Protein AF-A0A922ABL1-F1 (afdb_monomer)

Secondary structure (DSSP, 8-state):
------TTTHHHHHHHHHHHHHHHHHHHHHHHHH-----SSHHHHHHHHHHHHHHHHHHHHHTS-GGGHHHHHHHHH-SSPPPHHHHHHHHHHHHHHHHHHH---------------------------------B-TTT--BS--GGG-

Radius of gyration: 31.76 Å; Cα contacts (8 Å, |Δi|>4): 55; chains: 1; bounding box: 64×38×90 Å

Foldseek 3Di:
DDDDDDCPVVCPVVVVLVVLLVVLVVVVVVVVVVDDDPDPDPVVVVVVVVVVQVVSLVVSLVPDDPVCVVLSVVQVPDPPHDGNVRSSVSSVVVVVVCCVVVPPPDDPDDDDDPDPDDDDDDDDDDDDDDDPDFDAEPVVRDTDDYPVVD

Sequence (150 aa):
MVPFRNDVHMRKGQRRLSQNFNTLNRYWQQLDLFKEHNWSCPDDGIRYRQIIERKRIYKFLIGLNKNLDEVRERILGSKPLLNIWEAFSEVRREESRKKIMMGSQDSVTNPKSSALAVRGNPSNNNDHKPKKGRLWCDHCRHPGHTKDTC

Structure (mmCIF, N/CA/C/O backbone):
data_AF-A0A922ABL1-F1
#
_entry.id   AF-A0A922ABL1-F1
#
loop_
_atom_site.group_PDB
_atom_site.id
_atom_site.type_symbol
_atom_site.label_atom_id
_atom_site.label_alt_id
_atom_site.label_comp_id
_atom_site.label_asym_id
_atom_site.label_entity_id
_atom_site.label_seq_id
_atom_site.pdbx_PDB_ins_code
_atom_site.Cartn_x
_atom_site.Cartn_y
_atom_site.Cartn_z
_atom_site.occupancy
_atom_site.B_iso_or_equiv
_atom_site.auth_seq_id
_atom_site.auth_comp_id
_atom_site.auth_asym_id
_atom_site.auth_atom_id
_atom_site.pdbx_PDB_model_num
ATOM 1 N N . MET A 1 1 ? 2.217 -9.077 45.028 1.00 36.38 1 MET A N 1
ATOM 2 C CA . MET A 1 1 ? 1.987 -9.916 43.831 1.00 36.38 1 MET A CA 1
ATOM 3 C C . MET A 1 1 ? 0.795 -9.319 43.089 1.00 36.38 1 MET A C 1
ATOM 5 O O . MET A 1 1 ? -0.327 -9.473 43.543 1.00 36.38 1 MET A O 1
ATOM 9 N N . VAL A 1 2 ? 1.038 -8.499 42.061 1.00 35.78 2 VAL A N 1
ATOM 10 C CA . VAL A 1 2 ? -0.015 -7.763 41.329 1.00 35.78 2 VAL A CA 1
ATOM 11 C C . VAL A 1 2 ? -0.306 -8.522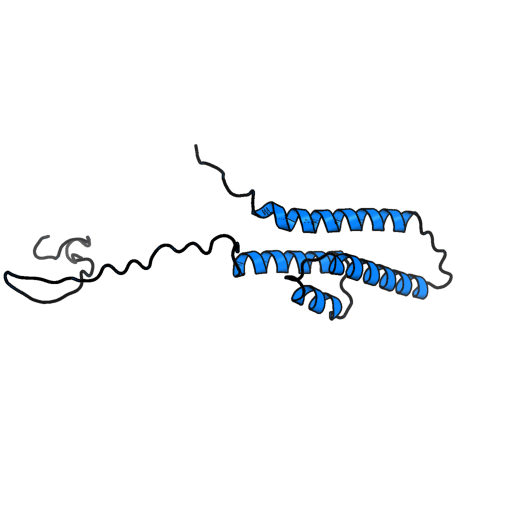 40.029 1.00 35.78 2 VAL A C 1
ATOM 13 O O . VAL A 1 2 ? 0.652 -8.859 39.329 1.00 35.78 2 VAL A O 1
ATOM 16 N N . PRO A 1 3 ? -1.566 -8.845 39.684 1.00 43.34 3 PRO A N 1
ATOM 17 C CA . PRO A 1 3 ? -1.843 -9.645 38.503 1.00 43.34 3 PRO A CA 1
ATOM 18 C C . PRO A 1 3 ? -1.792 -8.778 37.239 1.00 43.34 3 PRO A C 1
ATOM 20 O O . PRO A 1 3 ? -2.676 -7.968 36.975 1.00 43.34 3 PRO A O 1
ATOM 23 N N . PHE A 1 4 ? -0.767 -9.005 36.418 1.00 39.69 4 PHE A N 1
ATOM 24 C CA . PHE A 1 4 ? -0.746 -8.631 35.004 1.00 39.69 4 PHE A CA 1
ATOM 25 C C . PHE A 1 4 ? -1.779 -9.471 34.243 1.00 39.69 4 PHE A C 1
ATOM 27 O O . PHE A 1 4 ? -1.497 -10.608 33.863 1.00 39.69 4 PHE A O 1
ATOM 34 N N . ARG A 1 5 ? -2.973 -8.934 33.984 1.00 48.94 5 ARG A N 1
ATOM 35 C CA . ARG A 1 5 ? -3.877 -9.470 32.954 1.00 48.94 5 ARG A CA 1
ATOM 36 C C . ARG A 1 5 ? -4.687 -8.346 32.316 1.00 48.94 5 ARG A C 1
ATOM 38 O O . ARG A 1 5 ? -5.582 -7.813 32.957 1.00 48.94 5 ARG A O 1
ATOM 45 N N . ASN A 1 6 ? -4.371 -8.026 31.052 1.00 37.41 6 ASN A N 1
ATOM 46 C CA . ASN A 1 6 ? -5.329 -8.025 29.924 1.00 37.41 6 ASN A CA 1
ATOM 47 C C . ASN A 1 6 ? -4.755 -7.552 28.558 1.00 37.41 6 ASN A C 1
ATOM 49 O O . ASN A 1 6 ? -5.499 -7.097 27.693 1.00 37.41 6 ASN A O 1
ATOM 53 N N . ASP A 1 7 ? -3.469 -7.779 28.257 1.00 39.62 7 ASP A N 1
ATOM 54 C CA . ASP A 1 7 ? -2.874 -7.434 26.942 1.00 39.62 7 ASP A CA 1
ATOM 55 C C . ASP A 1 7 ? -3.171 -8.421 25.792 1.00 39.62 7 ASP A C 1
ATOM 57 O O . ASP A 1 7 ? -2.601 -8.340 24.699 1.00 39.62 7 ASP A O 1
ATOM 61 N N . VAL A 1 8 ? -4.039 -9.415 25.995 1.00 43.91 8 VAL A N 1
ATOM 62 C CA . VAL A 1 8 ? -4.239 -10.484 24.997 1.00 43.91 8 VAL A CA 1
ATOM 63 C C . VAL A 1 8 ? -5.188 -10.059 23.867 1.00 43.91 8 VAL A C 1
ATOM 65 O O . VAL A 1 8 ? -4.999 -10.476 22.723 1.00 43.91 8 VAL A O 1
ATOM 68 N N . HIS A 1 9 ? -6.130 -9.149 24.129 1.00 37.66 9 HIS A N 1
ATOM 69 C CA . HIS A 1 9 ? -7.080 -8.660 23.118 1.00 37.66 9 HIS A CA 1
ATOM 70 C C . HIS A 1 9 ? -6.525 -7.502 22.279 1.00 37.66 9 HIS A C 1
ATOM 72 O O . HIS A 1 9 ? -6.964 -7.291 21.148 1.00 37.66 9 HIS A O 1
ATOM 78 N N . MET A 1 10 ? -5.499 -6.791 22.770 1.00 36.62 10 MET A N 1
ATOM 79 C CA . MET A 1 10 ? -4.803 -5.767 21.982 1.00 36.62 10 MET A CA 1
ATOM 80 C C . MET A 1 10 ? -4.110 -6.322 20.745 1.00 36.62 10 MET A C 1
ATOM 82 O O . MET A 1 10 ? -4.032 -5.648 19.721 1.00 36.62 10 MET A O 1
ATOM 86 N N . ARG A 1 11 ? -3.697 -7.586 20.817 1.00 49.97 11 ARG A N 1
ATOM 87 C CA . ARG A 1 11 ? -2.824 -8.191 19.826 1.00 49.97 11 ARG A CA 1
ATOM 88 C C . ARG A 1 11 ? -3.543 -8.798 18.627 1.00 49.97 11 ARG A C 1
ATOM 90 O O . ARG A 1 11 ? -2.923 -8.863 17.582 1.00 49.97 11 ARG A O 1
ATOM 97 N N . LYS A 1 12 ? -4.800 -9.247 18.704 1.00 46.31 12 LYS A N 1
ATOM 98 C CA . LYS A 1 12 ? -5.380 -10.064 17.611 1.00 46.31 12 LYS A CA 1
ATOM 99 C C . LYS A 1 12 ? -5.613 -9.292 16.300 1.00 46.31 12 LYS A C 1
ATOM 101 O O . LYS A 1 12 ? -5.204 -9.789 15.255 1.00 46.31 12 LYS A O 1
ATOM 106 N N . GLY A 1 13 ? -6.212 -8.097 16.344 1.00 54.03 13 GLY A N 1
ATOM 107 C CA . GLY A 1 13 ? -6.433 -7.256 15.150 1.00 54.03 13 GLY A CA 1
ATOM 108 C C . GLY A 1 13 ? -5.125 -6.695 14.577 1.00 54.03 13 GLY A C 1
ATOM 109 O O . GLY A 1 13 ? -4.776 -6.969 13.430 1.00 54.03 13 GLY A O 1
ATOM 110 N N . GLN A 1 14 ? -4.314 -6.077 15.445 1.00 55.56 14 GLN A N 1
ATOM 111 C CA . GLN A 1 14 ? -3.002 -5.521 15.091 1.00 55.56 14 GLN A CA 1
ATOM 112 C C . GLN A 1 14 ? -2.007 -6.573 14.585 1.00 55.56 14 GLN A C 1
ATOM 114 O O . GLN A 1 14 ? -1.224 -6.286 13.676 1.00 55.56 14 GLN A O 1
ATOM 119 N N . ARG A 1 15 ? -2.019 -7.797 15.143 1.00 59.06 15 ARG A N 1
ATOM 120 C CA . ARG A 1 15 ? -1.199 -8.904 14.627 1.00 59.06 15 ARG A CA 1
ATOM 121 C C . ARG A 1 15 ? -1.623 -9.275 13.220 1.00 59.06 15 ARG A C 1
ATOM 123 O O . ARG A 1 15 ? -0.735 -9.435 12.401 1.00 59.06 15 ARG A O 1
ATOM 130 N N . ARG A 1 16 ? -2.923 -9.342 12.911 1.00 74.12 16 ARG A N 1
ATOM 131 C CA . ARG A 1 16 ? -3.391 -9.688 11.558 1.00 74.12 16 ARG A CA 1
ATOM 132 C C . ARG A 1 16 ? -2.988 -8.639 10.526 1.00 74.12 16 ARG A C 1
ATOM 134 O O . ARG A 1 16 ? -2.470 -9.008 9.478 1.00 74.12 16 ARG A O 1
ATOM 141 N N . LEU A 1 17 ? -3.161 -7.352 10.833 1.00 80.94 17 LEU A N 1
ATOM 142 C CA . LEU A 1 17 ? -2.780 -6.270 9.922 1.00 80.94 17 LEU A CA 1
ATOM 143 C C . LEU A 1 17 ? -1.262 -6.205 9.711 1.00 80.94 17 LEU A C 1
ATOM 145 O O . LEU A 1 17 ? -0.794 -6.162 8.574 1.00 80.94 17 LEU A O 1
ATOM 149 N N . SER A 1 18 ? -0.494 -6.260 10.801 1.00 82.19 18 SER A N 1
ATOM 150 C CA . SER A 1 18 ? 0.970 -6.198 10.729 1.00 82.19 18 SER A CA 1
ATOM 151 C C . SER A 1 18 ? 1.558 -7.454 10.079 1.00 82.19 18 SER A C 1
ATOM 153 O O . SER A 1 18 ? 2.501 -7.350 9.304 1.00 82.19 18 SER A O 1
ATOM 155 N N . GLN A 1 19 ? 0.991 -8.640 10.337 1.00 82.69 19 GLN A N 1
ATOM 156 C CA . GLN A 1 19 ? 1.395 -9.882 9.668 1.00 82.69 19 GLN A CA 1
ATOM 157 C C . GLN A 1 19 ? 1.108 -9.824 8.170 1.00 82.69 19 GLN A C 1
ATOM 159 O O . GLN A 1 19 ? 2.013 -10.103 7.392 1.00 82.69 19 GLN A O 1
ATOM 164 N N . ASN A 1 20 ? -0.095 -9.407 7.759 1.00 82.94 20 ASN A N 1
ATOM 165 C CA . ASN A 1 20 ? -0.425 -9.273 6.339 1.00 82.94 20 ASN A CA 1
ATOM 166 C C . ASN A 1 20 ? 0.519 -8.306 5.623 1.00 82.94 20 ASN A C 1
ATOM 168 O O . ASN A 1 20 ? 1.044 -8.637 4.561 1.00 82.94 20 ASN A O 1
ATOM 172 N N . PHE A 1 21 ? 0.768 -7.137 6.216 1.00 88.69 21 PHE A N 1
ATOM 173 C CA . PHE A 1 21 ? 1.696 -6.169 5.647 1.00 88.69 21 PHE A CA 1
ATOM 174 C C . PHE A 1 21 ? 3.114 -6.736 5.528 1.00 88.69 21 PHE A C 1
ATOM 176 O O . PHE A 1 21 ? 3.702 -6.674 4.455 1.00 88.69 21 PHE A O 1
ATOM 183 N N . ASN A 1 22 ? 3.642 -7.350 6.590 1.00 88.00 22 ASN A N 1
ATOM 184 C CA . ASN A 1 22 ? 4.989 -7.922 6.581 1.00 88.00 22 ASN A CA 1
ATOM 185 C C . ASN A 1 22 ? 5.137 -9.037 5.538 1.00 88.00 22 ASN A C 1
ATOM 187 O O . ASN A 1 22 ? 6.151 -9.101 4.845 1.00 88.00 22 ASN A O 1
ATOM 191 N N . THR A 1 23 ? 4.124 -9.895 5.393 1.00 88.38 23 THR A N 1
ATOM 192 C CA . THR A 1 23 ? 4.104 -10.950 4.376 1.00 88.38 23 THR A CA 1
ATOM 193 C C . THR A 1 23 ? 4.105 -10.363 2.965 1.00 88.38 23 THR A C 1
ATOM 195 O O . THR A 1 23 ? 4.932 -10.760 2.146 1.00 88.38 23 THR A O 1
ATOM 198 N N . LEU A 1 24 ? 3.232 -9.390 2.680 1.00 88.44 24 LEU A N 1
ATOM 199 C CA . LEU A 1 24 ? 3.198 -8.702 1.385 1.00 88.44 24 LEU A CA 1
ATOM 200 C C . LEU A 1 24 ? 4.520 -7.985 1.089 1.00 88.44 24 LEU A C 1
ATOM 202 O O . LEU A 1 24 ? 5.064 -8.136 -0.002 1.00 88.44 24 LEU A O 1
ATOM 206 N N . ASN A 1 25 ? 5.067 -7.276 2.076 1.00 90.75 25 ASN A N 1
ATOM 207 C CA . ASN A 1 25 ? 6.330 -6.563 1.952 1.00 90.75 25 ASN A CA 1
ATOM 208 C C . ASN A 1 25 ? 7.488 -7.515 1.634 1.00 90.75 25 ASN A C 1
ATOM 210 O O . ASN A 1 25 ? 8.279 -7.233 0.740 1.00 90.75 25 ASN A O 1
ATOM 214 N N . ARG A 1 26 ? 7.546 -8.683 2.287 1.00 91.06 26 ARG A N 1
ATOM 215 C CA . ARG A 1 26 ? 8.552 -9.708 1.981 1.00 91.06 26 ARG A CA 1
ATOM 216 C C . ARG A 1 26 ? 8.441 -10.203 0.538 1.00 91.06 26 ARG A C 1
ATOM 218 O O . ARG A 1 26 ? 9.458 -10.318 -0.138 1.00 91.06 26 ARG A O 1
ATOM 225 N N . TYR A 1 27 ? 7.228 -10.472 0.050 1.00 89.88 27 TYR A N 1
ATOM 226 C CA . TYR A 1 27 ? 7.030 -10.882 -1.345 1.00 89.88 27 TYR A CA 1
ATOM 227 C C . TYR A 1 27 ? 7.444 -9.793 -2.334 1.00 89.88 27 TYR A C 1
ATOM 229 O O . TYR A 1 27 ? 8.074 -10.085 -3.345 1.00 89.88 27 TYR A O 1
ATOM 237 N N . TRP A 1 28 ? 7.120 -8.534 -2.049 1.00 91.56 28 TRP A N 1
ATOM 238 C CA . TRP A 1 28 ? 7.520 -7.411 -2.891 1.00 91.56 28 TRP A CA 1
ATOM 239 C C . TRP A 1 28 ? 9.031 -7.208 -2.923 1.00 91.56 28 TRP A C 1
ATOM 241 O O . TRP A 1 28 ? 9.572 -7.018 -4.005 1.00 91.56 28 TRP A O 1
ATOM 251 N N . GLN A 1 29 ? 9.712 -7.338 -1.783 1.00 89.75 29 GLN A N 1
ATOM 252 C CA . GLN A 1 29 ? 11.175 -7.313 -1.727 1.00 89.75 29 GLN A CA 1
ATOM 253 C C . GLN A 1 29 ? 1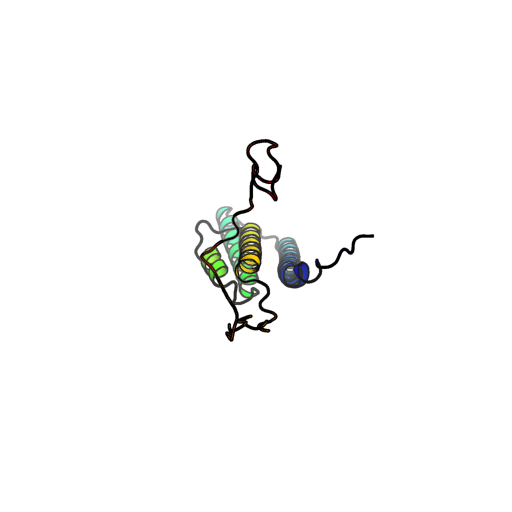1.787 -8.432 -2.574 1.00 89.75 29 GLN A C 1
ATOM 255 O O . GLN A 1 29 ? 12.713 -8.184 -3.336 1.00 89.75 29 GLN A O 1
ATOM 260 N N . GLN A 1 30 ? 11.241 -9.651 -2.503 1.00 88.81 30 GLN A N 1
ATOM 261 C CA . GLN A 1 30 ? 11.690 -10.751 -3.360 1.00 88.81 30 GLN A CA 1
ATOM 262 C C . GLN A 1 30 ? 11.475 -10.438 -4.847 1.00 88.81 30 GLN A C 1
ATOM 264 O O . GLN A 1 30 ? 12.377 -10.648 -5.648 1.00 88.81 30 GLN A O 1
ATOM 269 N N . LEU A 1 31 ? 10.313 -9.898 -5.223 1.00 87.00 31 LEU A N 1
ATOM 270 C CA . LEU A 1 31 ? 10.027 -9.518 -6.610 1.00 87.00 31 LEU A CA 1
ATOM 271 C C . LEU A 1 31 ? 10.931 -8.393 -7.122 1.00 87.00 31 LEU A C 1
ATOM 273 O O . LEU A 1 31 ? 11.270 -8.399 -8.302 1.00 87.00 31 LEU A O 1
ATOM 277 N N . ASP A 1 32 ? 11.308 -7.449 -6.261 1.00 87.25 32 ASP A N 1
ATOM 278 C CA . ASP A 1 32 ? 12.231 -6.370 -6.618 1.00 87.25 32 ASP A CA 1
ATOM 279 C C . ASP A 1 32 ? 13.640 -6.906 -6.893 1.00 87.25 32 ASP A C 1
ATOM 281 O O . ASP A 1 32 ? 14.289 -6.429 -7.818 1.00 87.25 32 ASP A O 1
ATOM 285 N N . LEU A 1 33 ? 14.082 -7.940 -6.164 1.00 83.81 33 LEU A N 1
ATOM 286 C CA . LEU A 1 33 ? 15.377 -8.593 -6.398 1.00 83.81 33 LEU A CA 1
ATOM 287 C C . LEU A 1 33 ? 15.440 -9.330 -7.744 1.00 83.81 33 LEU A C 1
ATOM 289 O O . LEU A 1 33 ? 16.488 -9.356 -8.374 1.00 83.81 33 LEU A O 1
ATOM 293 N N . PHE A 1 34 ? 14.332 -9.925 -8.197 1.00 75.81 34 PHE A N 1
ATOM 294 C CA . PHE A 1 34 ? 14.292 -10.655 -9.473 1.00 75.81 34 PHE A CA 1
ATOM 295 C C . PHE A 1 34 ? 14.116 -9.752 -10.700 1.00 75.81 34 PHE A C 1
ATOM 297 O O . PHE A 1 34 ? 14.286 -10.208 -11.828 1.00 75.81 34 PHE A O 1
ATOM 304 N N . LYS A 1 35 ? 13.720 -8.490 -10.513 1.00 71.62 35 LYS A N 1
ATOM 305 C CA . LYS A 1 35 ? 13.351 -7.585 -11.605 1.00 71.62 35 LYS A CA 1
ATOM 306 C C . LYS A 1 35 ? 14.443 -6.559 -11.882 1.00 71.62 35 LYS A C 1
ATOM 308 O O . LYS A 1 35 ? 14.216 -5.364 -11.711 1.00 71.62 35 LYS A O 1
ATOM 313 N N . GLU A 1 36 ? 15.577 -6.991 -12.419 1.00 66.31 36 GLU A N 1
ATOM 314 C CA . GLU A 1 36 ? 16.507 -6.053 -13.056 1.00 66.31 36 GLU A CA 1
ATOM 315 C C . GLU A 1 36 ? 15.886 -5.516 -14.353 1.00 66.31 36 GLU A C 1
ATOM 317 O O . GLU A 1 36 ? 15.624 -6.257 -15.297 1.00 66.31 36 GLU A O 1
ATOM 322 N N . HIS A 1 37 ? 15.581 -4.217 -14.376 1.00 71.88 37 HIS A N 1
ATOM 323 C CA . HIS A 1 37 ? 15.104 -3.526 -15.574 1.00 71.88 37 HIS A CA 1
ATOM 324 C C . HIS A 1 37 ? 16.159 -2.515 -16.015 1.00 71.88 37 HIS A C 1
ATOM 326 O O . HIS A 1 37 ? 16.410 -1.529 -15.321 1.00 71.88 37 HIS A O 1
ATOM 332 N N . ASN A 1 38 ? 16.735 -2.743 -17.194 1.00 76.06 38 ASN A N 1
ATOM 333 C CA . ASN A 1 38 ? 17.612 -1.787 -17.860 1.00 76.06 38 ASN A CA 1
ATOM 334 C C . ASN A 1 38 ? 16.753 -0.743 -18.581 1.00 76.06 38 ASN A C 1
ATOM 336 O O . ASN A 1 38 ? 16.385 -0.915 -19.742 1.00 76.06 38 ASN A O 1
ATOM 340 N N . TRP A 1 39 ? 16.376 0.317 -17.867 1.00 81.00 39 TRP A N 1
ATOM 341 C CA . TRP A 1 39 ? 15.607 1.420 -18.443 1.00 81.00 39 TRP A CA 1
ATOM 342 C C . TRP A 1 39 ? 16.507 2.296 -19.316 1.00 81.00 39 TRP A C 1
ATOM 344 O O . TRP A 1 39 ? 17.499 2.835 -18.834 1.00 81.00 39 TRP A O 1
ATOM 354 N N . SER A 1 40 ? 16.134 2.490 -20.581 1.00 82.00 40 SER A N 1
ATOM 355 C CA . SER A 1 40 ? 16.839 3.413 -21.484 1.00 82.00 40 SER A CA 1
ATOM 356 C C . SER A 1 40 ? 16.603 4.886 -21.128 1.00 82.00 40 SER A C 1
ATOM 358 O O . SER A 1 40 ? 17.439 5.730 -21.434 1.00 82.00 40 SER A O 1
ATOM 360 N N . CYS A 1 41 ? 15.480 5.196 -20.472 1.00 87.88 41 CYS A N 1
ATOM 361 C CA . CYS A 1 41 ? 15.102 6.540 -20.042 1.00 87.88 41 CYS A CA 1
ATOM 362 C C . CYS A 1 41 ? 14.887 6.584 -18.513 1.00 87.88 41 CYS A C 1
ATOM 364 O O . CYS A 1 41 ? 14.096 5.791 -17.986 1.00 87.88 41 CYS A O 1
ATOM 366 N N . PRO A 1 42 ? 15.530 7.514 -17.779 1.00 85.19 42 PRO A N 1
ATOM 367 C CA . PRO A 1 42 ? 15.338 7.665 -16.334 1.00 85.19 42 PRO A CA 1
ATOM 368 C C . PRO A 1 42 ? 13.887 7.959 -15.919 1.00 85.19 42 PRO A C 1
ATOM 370 O O . PRO A 1 42 ? 13.422 7.439 -14.899 1.00 85.19 42 PRO A O 1
ATOM 373 N N . ASP A 1 43 ? 13.153 8.744 -16.716 1.00 90.56 43 ASP A N 1
ATOM 374 C CA . ASP A 1 43 ? 11.761 9.111 -16.426 1.00 90.56 43 ASP A CA 1
ATOM 375 C C . ASP A 1 43 ? 10.823 7.901 -16.453 1.00 90.56 43 ASP A C 1
ATOM 377 O O . ASP A 1 43 ? 9.909 7.797 -15.628 1.00 90.56 43 ASP A O 1
ATOM 381 N N . ASP A 1 44 ? 11.077 6.941 -17.344 1.00 89.00 44 ASP A N 1
ATOM 382 C CA . ASP A 1 44 ? 10.295 5.707 -17.426 1.00 89.00 44 ASP A CA 1
ATOM 383 C C . ASP A 1 44 ? 10.501 4.841 -16.183 1.00 89.00 44 ASP A C 1
ATOM 385 O O . ASP A 1 44 ? 9.535 4.314 -15.626 1.00 89.00 44 ASP A O 1
ATOM 389 N N . GLY A 1 45 ? 11.732 4.777 -15.666 1.00 88.12 45 GLY A N 1
ATOM 390 C CA . GLY A 1 45 ? 12.027 4.105 -14.401 1.00 88.12 45 GLY A CA 1
ATOM 391 C C . GLY A 1 45 ? 11.321 4.757 -13.204 1.00 88.12 45 GLY A C 1
ATOM 392 O O . GLY A 1 45 ? 10.826 4.065 -12.307 1.00 88.12 45 GLY A O 1
ATOM 393 N N . ILE A 1 46 ? 11.218 6.091 -13.178 1.00 88.31 46 ILE A N 1
ATOM 394 C CA . ILE A 1 46 ? 10.463 6.820 -12.144 1.00 88.31 46 ILE A CA 1
ATOM 395 C C . ILE A 1 46 ? 8.963 6.518 -12.259 1.00 88.31 46 ILE A C 1
ATOM 397 O O . ILE A 1 46 ? 8.338 6.140 -11.263 1.00 88.31 46 ILE A O 1
ATOM 401 N N . ARG A 1 47 ? 8.384 6.619 -13.462 1.00 88.88 47 ARG A N 1
ATOM 402 C CA . ARG A 1 47 ? 6.963 6.316 -13.713 1.00 88.88 47 ARG A CA 1
ATOM 403 C C . ARG A 1 47 ? 6.624 4.868 -13.371 1.00 88.88 47 ARG A C 1
ATOM 405 O O . ARG A 1 47 ? 5.615 4.614 -12.713 1.00 88.88 47 ARG A O 1
ATOM 412 N N . TYR A 1 48 ? 7.481 3.921 -13.746 1.00 88.75 48 TYR A N 1
ATOM 413 C CA . TYR A 1 48 ? 7.307 2.511 -13.416 1.00 88.75 48 TYR A CA 1
ATOM 414 C C . TYR A 1 48 ? 7.295 2.283 -11.902 1.00 88.75 48 TYR A C 1
ATOM 416 O O . TYR A 1 48 ? 6.383 1.627 -11.394 1.00 88.75 48 TYR A O 1
ATOM 424 N N . ARG A 1 49 ? 8.236 2.881 -11.155 1.00 87.50 49 ARG A N 1
ATOM 425 C CA . ARG A 1 49 ? 8.244 2.801 -9.684 1.00 87.50 49 ARG A CA 1
ATOM 426 C C . ARG A 1 49 ? 6.953 3.343 -9.073 1.00 87.50 49 ARG A C 1
ATOM 428 O O . ARG A 1 49 ? 6.375 2.681 -8.216 1.00 87.50 49 ARG A O 1
ATOM 435 N N . GLN A 1 50 ? 6.437 4.471 -9.562 1.00 89.50 50 GLN A N 1
ATOM 436 C CA . GLN A 1 50 ? 5.151 5.013 -9.102 1.00 89.50 50 GLN A CA 1
ATOM 437 C C . GLN A 1 50 ? 3.973 4.064 -9.385 1.00 89.50 50 GLN A C 1
ATOM 439 O O . GLN A 1 50 ? 3.078 3.917 -8.552 1.00 89.50 50 GLN A O 1
ATOM 444 N N . ILE A 1 51 ? 3.964 3.396 -10.543 1.00 89.69 51 ILE A N 1
ATOM 445 C CA . ILE A 1 51 ? 2.936 2.404 -10.896 1.00 89.69 51 ILE A CA 1
ATOM 446 C C . ILE A 1 51 ? 3.019 1.181 -9.976 1.00 89.69 51 ILE A C 1
ATOM 448 O O . ILE A 1 51 ? 1.986 0.682 -9.525 1.00 89.69 51 ILE A O 1
ATOM 452 N N . ILE A 1 52 ? 4.226 0.687 -9.693 1.00 90.69 52 ILE A N 1
ATOM 453 C CA . ILE A 1 52 ? 4.430 -0.447 -8.788 1.00 90.69 52 ILE A CA 1
ATOM 454 C C . ILE A 1 52 ? 3.996 -0.090 -7.366 1.00 90.69 52 ILE A C 1
ATOM 456 O O . ILE A 1 52 ? 3.217 -0.842 -6.782 1.00 90.69 52 ILE A O 1
ATOM 460 N N . GLU A 1 53 ? 4.390 1.071 -6.843 1.00 90.81 53 GLU A N 1
ATOM 461 C CA . GLU A 1 53 ? 3.961 1.533 -5.516 1.00 90.81 53 GLU A CA 1
ATOM 462 C C . GLU A 1 53 ? 2.434 1.666 -5.426 1.00 90.81 53 GLU A C 1
ATOM 464 O O . GLU A 1 53 ? 1.822 1.131 -4.500 1.00 90.81 53 GLU A O 1
ATOM 469 N N . ARG A 1 54 ? 1.774 2.237 -6.445 1.00 90.31 54 ARG A N 1
ATOM 470 C CA . ARG A 1 54 ? 0.299 2.252 -6.531 1.00 90.31 54 ARG A CA 1
ATOM 471 C C . ARG A 1 54 ? -0.310 0.859 -6.444 1.00 90.31 54 ARG A C 1
ATOM 473 O O . ARG A 1 54 ? -1.267 0.648 -5.699 1.00 90.31 54 ARG A O 1
ATOM 480 N N . LYS A 1 55 ? 0.227 -0.096 -7.206 1.00 92.06 55 LYS A N 1
ATOM 481 C CA . LYS A 1 55 ? -0.259 -1.484 -7.214 1.00 92.06 55 LYS A CA 1
ATOM 482 C C . LYS A 1 55 ? -0.080 -2.148 -5.848 1.00 92.06 55 LYS A C 1
ATOM 484 O O . LYS A 1 55 ? -0.976 -2.869 -5.411 1.00 92.06 55 LYS A O 1
ATOM 489 N N . ARG A 1 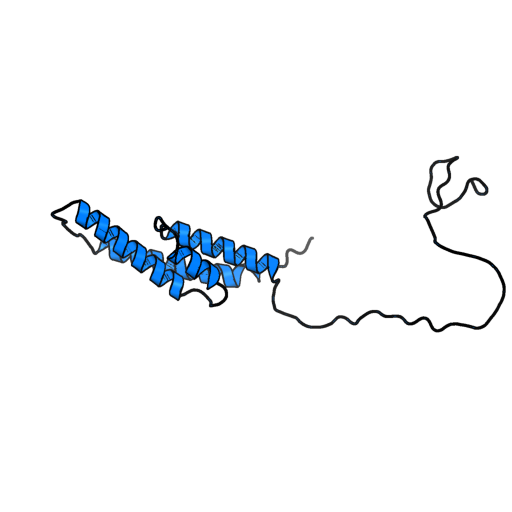56 ? 1.037 -1.889 -5.163 1.00 93.06 56 ARG A N 1
ATOM 490 C CA . ARG A 1 56 ? 1.314 -2.394 -3.807 1.00 93.06 56 ARG A CA 1
ATOM 491 C C . ARG A 1 56 ? 0.323 -1.844 -2.795 1.00 93.06 56 ARG A C 1
ATOM 493 O O . ARG A 1 56 ? -0.290 -2.622 -2.069 1.00 93.06 56 ARG A O 1
ATOM 500 N N . ILE A 1 57 ? 0.098 -0.532 -2.815 1.00 92.81 57 ILE A N 1
ATOM 501 C CA . ILE A 1 57 ? -0.874 0.135 -1.943 1.00 92.81 57 ILE A CA 1
ATOM 502 C C . ILE A 1 57 ? -2.264 -0.437 -2.184 1.00 92.81 57 ILE A C 1
ATOM 504 O O . ILE A 1 57 ? -2.905 -0.889 -1.243 1.00 92.81 57 ILE A O 1
ATOM 508 N N . TYR A 1 58 ? -2.705 -0.527 -3.438 1.00 91.19 58 TYR A N 1
ATOM 509 C CA . TYR A 1 58 ? -4.006 -1.108 -3.763 1.00 91.19 58 TYR A CA 1
ATOM 510 C C . TYR A 1 58 ? -4.144 -2.554 -3.254 1.00 91.19 58 TYR A C 1
ATOM 512 O O . TYR A 1 58 ? -5.145 -2.912 -2.631 1.00 91.19 58 TYR A O 1
ATOM 520 N N . LYS A 1 59 ? -3.112 -3.384 -3.455 1.00 91.38 59 LYS A N 1
ATOM 521 C CA . LYS A 1 59 ? -3.096 -4.779 -2.995 1.00 91.38 59 LYS A CA 1
ATOM 522 C C . LYS A 1 59 ? -3.076 -4.907 -1.469 1.00 91.38 59 LYS A C 1
ATOM 524 O O . LYS A 1 59 ? -3.661 -5.848 -0.940 1.00 91.38 59 LYS A O 1
ATOM 529 N N . PHE A 1 60 ? -2.433 -3.984 -0.762 1.00 91.62 60 PHE A N 1
ATOM 530 C CA . PHE A 1 60 ? -2.513 -3.899 0.694 1.00 91.62 60 PHE A CA 1
ATOM 531 C C . PHE A 1 60 ? -3.927 -3.509 1.145 1.00 91.62 60 PHE A C 1
ATOM 533 O O . PHE A 1 60 ? -4.527 -4.187 1.977 1.00 91.62 60 PHE A O 1
ATOM 540 N N . LEU A 1 61 ? -4.485 -2.461 0.539 1.00 90.69 61 LEU A N 1
ATOM 541 C CA . LEU A 1 61 ? -5.774 -1.879 0.898 1.00 90.69 61 LEU A CA 1
ATOM 542 C C . LEU A 1 61 ? -6.969 -2.816 0.667 1.00 90.69 61 LEU A C 1
ATOM 544 O O . LEU A 1 61 ? -7.912 -2.797 1.461 1.00 90.69 61 LEU A O 1
ATOM 548 N N . ILE A 1 62 ? -6.945 -3.645 -0.383 1.00 88.88 62 ILE A N 1
ATOM 549 C CA . ILE A 1 62 ? -8.011 -4.629 -0.655 1.00 88.88 62 ILE A CA 1
ATOM 550 C C . ILE A 1 62 ? -8.039 -5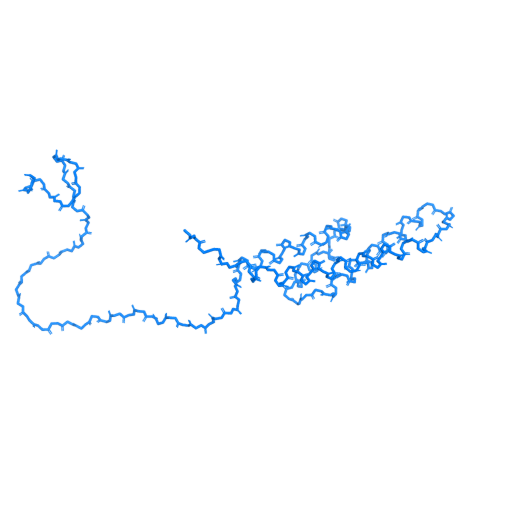.764 0.380 1.00 88.88 62 ILE A C 1
ATOM 552 O O . ILE A 1 62 ? -9.071 -6.397 0.577 1.00 88.88 62 ILE A O 1
ATOM 556 N N . GLY A 1 63 ? -6.918 -6.012 1.065 1.00 85.00 63 GLY A N 1
ATOM 557 C CA . GLY A 1 63 ? -6.827 -6.989 2.152 1.00 85.00 63 GLY A CA 1
ATOM 558 C C . GLY A 1 63 ? -7.331 -6.469 3.503 1.00 85.00 63 GLY A C 1
ATOM 559 O O . GLY A 1 63 ? -7.311 -7.216 4.483 1.00 85.00 63 GLY A O 1
ATOM 560 N N . LEU A 1 64 ? -7.748 -5.200 3.585 1.00 88.12 64 LEU A N 1
ATOM 561 C CA . LEU A 1 64 ? -8.244 -4.588 4.818 1.00 88.12 64 LEU A CA 1
ATOM 562 C C . LEU A 1 64 ? -9.717 -4.913 5.068 1.00 88.12 64 LEU A C 1
ATOM 564 O O . LEU A 1 64 ? -10.506 -5.090 4.143 1.00 88.12 64 LEU A O 1
ATOM 568 N N . ASN A 1 65 ? -10.100 -4.920 6.344 1.00 87.00 65 ASN A N 1
ATOM 569 C CA . ASN A 1 65 ? -11.488 -5.097 6.762 1.00 87.00 65 ASN A CA 1
ATOM 570 C C . ASN A 1 65 ? -12.370 -3.905 6.317 1.00 87.00 65 ASN A C 1
ATOM 572 O O . ASN A 1 65 ? -11.893 -2.775 6.221 1.00 87.00 65 ASN A O 1
ATOM 576 N N . LYS A 1 66 ? -13.665 -4.158 6.077 1.00 86.56 66 LYS A N 1
ATOM 577 C CA . LYS A 1 66 ? -14.665 -3.175 5.616 1.00 86.56 66 LYS A CA 1
ATOM 578 C C . LYS A 1 66 ? -14.849 -1.991 6.572 1.00 86.56 66 LYS A C 1
ATOM 580 O O . LYS A 1 66 ? -15.201 -0.886 6.186 1.00 86.56 66 LYS A O 1
ATOM 585 N N . ASN A 1 67 ? -14.569 -2.185 7.857 1.00 86.62 67 ASN A N 1
ATOM 586 C CA . ASN A 1 67 ? -14.613 -1.095 8.834 1.00 86.62 67 ASN A CA 1
ATOM 587 C C . ASN A 1 67 ? -13.511 -0.029 8.628 1.00 86.62 67 ASN A C 1
ATOM 589 O O . ASN A 1 67 ? -13.524 0.997 9.313 1.00 86.62 67 ASN A O 1
ATOM 593 N N . LEU A 1 68 ? -12.570 -0.251 7.704 1.00 90.44 68 LEU A N 1
ATOM 594 C CA . LEU A 1 68 ? -11.494 0.668 7.328 1.00 90.44 68 LEU A CA 1
ATOM 595 C C . LEU A 1 68 ? -11.728 1.322 5.950 1.00 90.44 68 LEU A C 1
ATOM 597 O O . LEU A 1 68 ? -10.802 1.899 5.386 1.00 90.44 68 LEU A O 1
ATOM 601 N N . ASP A 1 69 ? -12.946 1.262 5.406 1.00 91.19 69 ASP A N 1
ATOM 602 C CA . ASP A 1 69 ? -13.262 1.805 4.076 1.00 91.19 69 ASP A CA 1
ATOM 603 C C . ASP A 1 69 ? -12.993 3.317 3.979 1.00 91.19 69 ASP A C 1
ATOM 605 O O . ASP A 1 69 ? -12.348 3.759 3.034 1.00 91.19 69 ASP A O 1
ATOM 609 N N . GLU A 1 70 ? -13.331 4.093 5.012 1.00 92.44 70 GLU A N 1
ATOM 610 C CA . GLU A 1 70 ? -13.059 5.542 5.064 1.00 92.44 70 GLU A CA 1
ATOM 611 C C . GLU A 1 70 ? -11.561 5.875 4.921 1.00 92.44 70 GLU A C 1
ATOM 613 O O . GLU A 1 70 ? -11.178 6.792 4.193 1.00 92.44 70 GLU A O 1
ATOM 618 N N . VAL A 1 71 ? -10.678 5.131 5.608 1.00 93.94 71 VAL A N 1
ATOM 619 C CA . VAL A 1 71 ? -9.225 5.340 5.473 1.00 93.94 71 VAL A CA 1
ATOM 620 C C . VAL A 1 71 ? -8.715 4.809 4.137 1.00 93.94 71 VAL A C 1
ATOM 622 O O . VAL A 1 71 ? -7.786 5.387 3.578 1.00 93.94 71 VAL A O 1
ATOM 625 N N . ARG A 1 72 ? -9.351 3.771 3.578 1.00 93.31 72 ARG A N 1
ATOM 626 C CA . ARG A 1 72 ? -9.050 3.285 2.228 1.00 93.31 72 ARG A CA 1
ATOM 627 C C . ARG A 1 72 ? -9.307 4.369 1.185 1.00 93.31 72 ARG A C 1
ATOM 629 O O . ARG A 1 72 ? -8.423 4.651 0.380 1.00 93.31 72 ARG A O 1
ATOM 636 N N . GLU A 1 73 ? -10.482 4.986 1.219 1.00 93.12 73 GLU A N 1
ATOM 637 C CA . GLU A 1 73 ? -10.867 6.062 0.303 1.00 93.12 73 GLU A CA 1
ATOM 638 C C . GLU A 1 73 ? -9.951 7.275 0.450 1.00 93.12 73 GLU A C 1
ATOM 640 O O . GLU A 1 73 ? -9.457 7.799 -0.547 1.00 93.12 73 GLU A O 1
ATOM 645 N N . ARG A 1 74 ? -9.632 7.667 1.689 1.00 94.06 74 ARG A N 1
ATOM 646 C CA . ARG A 1 74 ? -8.712 8.778 1.962 1.00 94.06 74 ARG A CA 1
ATOM 647 C C . ARG A 1 74 ? -7.306 8.531 1.412 1.00 94.06 74 ARG A C 1
ATOM 649 O O . ARG A 1 74 ? -6.726 9.432 0.813 1.00 94.06 74 ARG A O 1
ATOM 656 N N . ILE A 1 75 ? -6.764 7.323 1.579 1.00 93.94 75 ILE A N 1
ATOM 657 C CA . ILE A 1 75 ? -5.449 6.960 1.031 1.00 93.94 75 ILE A CA 1
ATOM 658 C C . ILE A 1 75 ? -5.489 6.979 -0.501 1.00 93.94 75 ILE A C 1
ATOM 660 O O . ILE A 1 75 ? -4.599 7.557 -1.120 1.00 93.94 75 ILE A O 1
ATOM 664 N N . LEU A 1 76 ? -6.528 6.411 -1.124 1.00 90.44 76 LEU A N 1
ATOM 665 C CA . LEU A 1 76 ? -6.674 6.396 -2.587 1.00 90.44 76 LEU A CA 1
ATOM 666 C C . LEU A 1 76 ? -6.911 7.794 -3.184 1.00 90.44 76 LEU A C 1
ATOM 668 O O . LEU A 1 76 ? -6.494 8.049 -4.312 1.00 90.44 76 LEU A O 1
ATOM 672 N N . GLY A 1 77 ? -7.559 8.691 -2.438 1.00 90.50 77 GLY A N 1
ATOM 673 C CA . GLY A 1 77 ? -7.830 10.073 -2.839 1.00 90.50 77 GLY A CA 1
ATOM 674 C C . GLY A 1 77 ? -6.689 11.061 -2.573 1.00 90.50 77 GLY A C 1
ATOM 675 O O . GLY A 1 77 ? -6.732 12.184 -3.077 1.00 90.50 77 GLY A O 1
ATOM 676 N N . SER A 1 78 ? -5.676 10.673 -1.793 1.00 88.00 78 SER A N 1
ATOM 677 C CA . SER A 1 78 ? -4.549 11.540 -1.428 1.00 88.00 78 SER A CA 1
ATOM 678 C C . SER A 1 78 ? -3.682 11.955 -2.630 1.00 88.00 78 SER A C 1
ATOM 680 O O . SER A 1 78 ? -3.435 11.179 -3.558 1.00 88.00 78 SER A O 1
ATOM 682 N N . LYS A 1 79 ? -3.221 13.215 -2.620 1.00 85.38 79 LYS A N 1
ATOM 683 C CA . LYS A 1 79 ? -2.274 13.777 -3.595 1.00 85.38 79 LYS A CA 1
ATOM 684 C C . LYS A 1 79 ? -1.228 14.622 -2.847 1.00 85.38 79 LYS A C 1
ATOM 686 O O . LYS A 1 79 ? -1.641 15.543 -2.145 1.00 85.38 79 LYS A O 1
ATOM 691 N N . PRO A 1 80 ? 0.087 14.363 -3.001 1.00 80.88 80 PRO A N 1
ATOM 692 C CA . PRO A 1 80 ? 0.708 13.317 -3.823 1.00 80.88 80 PRO A CA 1
ATOM 693 C C . PRO A 1 80 ? 0.431 11.907 -3.280 1.00 80.88 80 PRO A C 1
ATOM 695 O O . PRO A 1 80 ? -0.080 11.747 -2.177 1.00 80.88 80 PRO A O 1
ATOM 698 N N . LEU A 1 81 ? 0.738 10.883 -4.080 1.00 76.50 81 LEU A N 1
ATOM 699 C CA . LEU A 1 81 ? 0.581 9.501 -3.636 1.00 76.50 81 LEU A CA 1
ATOM 700 C C . LEU A 1 81 ? 1.443 9.212 -2.420 1.00 76.50 81 LEU A C 1
ATOM 702 O O . LEU A 1 81 ? 2.657 9.397 -2.474 1.00 76.50 81 LEU A O 1
ATOM 706 N N . LEU A 1 82 ? 0.798 8.682 -1.387 1.00 88.31 82 LEU A N 1
ATOM 707 C CA . LEU A 1 82 ? 1.488 8.117 -0.241 1.00 88.31 82 LEU A CA 1
ATOM 708 C C . LEU A 1 82 ? 2.385 6.963 -0.684 1.00 88.31 82 LEU A C 1
ATOM 710 O O . LEU A 1 82 ? 2.069 6.241 -1.631 1.00 88.31 82 LEU A O 1
ATOM 714 N N . ASN A 1 83 ? 3.483 6.765 0.031 1.00 89.38 83 ASN A N 1
ATOM 715 C CA . ASN A 1 83 ? 4.258 5.539 -0.062 1.00 89.38 83 ASN A CA 1
ATOM 716 C C . ASN A 1 83 ? 3.573 4.402 0.726 1.00 89.38 83 ASN A C 1
ATOM 718 O O . ASN A 1 83 ? 2.665 4.617 1.538 1.00 89.38 83 ASN A O 1
ATOM 722 N N . ILE A 1 84 ? 4.004 3.161 0.496 1.00 90.75 84 ILE A N 1
ATOM 723 C CA . ILE A 1 84 ? 3.406 1.978 1.132 1.00 90.75 84 ILE A CA 1
ATOM 724 C C . ILE A 1 84 ? 3.478 1.996 2.676 1.00 90.75 84 ILE A C 1
ATOM 726 O O . ILE A 1 84 ? 2.575 1.486 3.344 1.00 90.75 84 ILE A O 1
ATOM 730 N N . TRP A 1 85 ? 4.503 2.626 3.258 1.00 91.50 85 TRP A N 1
ATOM 731 C CA . TRP A 1 85 ? 4.693 2.748 4.710 1.00 91.50 85 TRP A CA 1
ATOM 732 C C . TRP A 1 85 ? 3.816 3.835 5.336 1.00 91.50 85 TRP A C 1
ATOM 734 O O . TRP A 1 85 ? 3.291 3.653 6.437 1.00 91.50 85 TRP A O 1
ATOM 744 N N . GLU A 1 86 ? 3.617 4.944 4.632 1.00 93.38 86 GLU A N 1
ATOM 745 C CA . GLU A 1 86 ? 2.672 5.999 4.990 1.00 93.38 86 GLU A CA 1
ATOM 746 C C . GLU A 1 86 ? 1.249 5.448 4.970 1.00 93.38 86 GLU A C 1
ATOM 748 O O . GLU A 1 86 ? 0.539 5.565 5.967 1.00 93.38 86 GLU A O 1
ATOM 753 N N . ALA A 1 87 ? 0.865 4.743 3.900 1.00 93.00 87 ALA A N 1
ATOM 754 C CA . ALA A 1 87 ? -0.429 4.071 3.815 1.00 93.00 87 ALA A CA 1
ATOM 755 C C . ALA A 1 87 ? -0.632 3.075 4.973 1.00 93.00 87 ALA A C 1
ATOM 757 O O . ALA A 1 87 ? -1.692 3.045 5.597 1.00 93.00 87 ALA A O 1
ATOM 758 N N . PHE A 1 88 ? 0.389 2.286 5.320 1.00 93.19 88 PHE A N 1
ATOM 759 C CA . PHE A 1 88 ? 0.334 1.392 6.480 1.00 93.19 88 PHE A CA 1
ATOM 760 C C . PHE A 1 88 ? 0.161 2.146 7.806 1.00 93.19 88 PHE A C 1
ATOM 762 O O . PHE A 1 88 ? -0.642 1.744 8.652 1.00 93.19 88 PHE A O 1
ATOM 769 N N . SER A 1 89 ? 0.887 3.250 7.986 1.00 93.19 89 SER A N 1
ATOM 770 C CA . SER A 1 89 ? 0.837 4.079 9.195 1.00 93.19 89 SER A CA 1
ATOM 771 C C . SER A 1 89 ? -0.527 4.746 9.372 1.00 93.19 89 SER A C 1
ATOM 773 O O . SER A 1 89 ? -1.078 4.737 10.473 1.00 93.19 89 SER A O 1
ATOM 775 N N . GLU A 1 90 ? -1.106 5.252 8.283 1.00 93.88 90 GLU A N 1
ATOM 776 C CA . GLU A 1 90 ? -2.467 5.791 8.226 1.00 93.88 90 GLU A CA 1
ATOM 777 C C . GLU A 1 90 ? -3.501 4.757 8.686 1.00 93.88 90 GLU A C 1
ATOM 779 O O . GLU A 1 90 ? -4.310 5.026 9.577 1.00 93.88 90 GLU A O 1
ATOM 784 N N . VAL A 1 91 ? -3.439 3.543 8.131 1.00 93.38 91 VAL A N 1
ATOM 785 C CA . VAL A 1 91 ? -4.375 2.470 8.484 1.00 93.38 91 VAL A CA 1
ATOM 786 C C . VAL A 1 91 ? -4.198 2.038 9.939 1.00 93.38 91 VAL A C 1
ATOM 788 O O . VAL A 1 91 ? -5.190 1.876 10.650 1.00 93.38 91 VAL A O 1
ATOM 791 N N . ARG A 1 92 ? -2.956 1.898 10.425 1.00 92.31 92 ARG A N 1
ATOM 792 C CA . ARG A 1 92 ? -2.688 1.578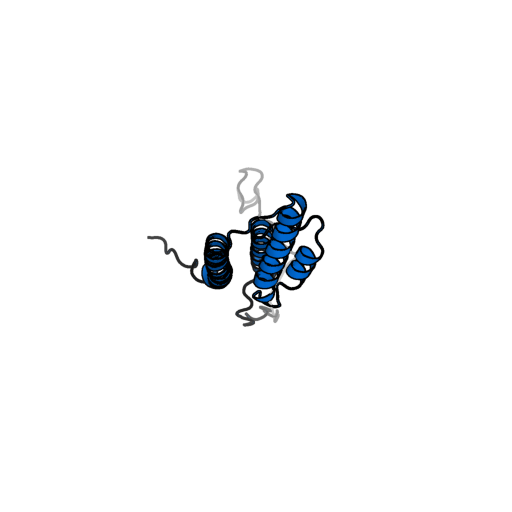 11.838 1.00 92.31 92 ARG A CA 1
ATOM 793 C C . ARG A 1 92 ? -3.227 2.641 12.787 1.00 92.31 92 ARG A C 1
ATOM 795 O O . ARG A 1 92 ? -3.768 2.300 13.841 1.00 92.31 92 ARG A O 1
ATOM 802 N N . ARG A 1 93 ? -3.072 3.919 12.437 1.00 92.38 93 ARG A N 1
ATOM 803 C CA . ARG A 1 93 ? -3.592 5.030 13.238 1.00 92.38 93 ARG A CA 1
ATOM 804 C C . ARG A 1 93 ? -5.116 4.992 13.291 1.00 92.38 93 ARG A C 1
ATOM 806 O O . ARG A 1 93 ? -5.682 5.126 14.375 1.00 92.38 93 ARG A O 1
ATOM 813 N N . GLU A 1 94 ? -5.768 4.750 12.156 1.00 92.44 94 GLU A N 1
ATOM 814 C CA . GLU A 1 94 ? -7.225 4.634 12.080 1.00 92.44 94 GLU A CA 1
ATOM 815 C C . GLU A 1 94 ? -7.753 3.429 12.873 1.00 92.44 94 GLU A C 1
ATOM 817 O O . GLU A 1 94 ? -8.698 3.572 13.645 1.00 92.44 94 GLU A O 1
ATOM 822 N N . GLU A 1 95 ? -7.113 2.261 12.758 1.00 90.25 95 GLU A N 1
ATOM 823 C CA . GLU A 1 95 ? -7.469 1.066 13.534 1.00 90.25 95 GLU A CA 1
ATOM 824 C C . GLU A 1 95 ? -7.397 1.345 15.046 1.00 90.25 95 GLU A C 1
ATOM 826 O O . GLU A 1 95 ? -8.318 1.008 15.794 1.00 90.25 95 GLU A O 1
ATOM 831 N N . SER A 1 96 ? -6.328 2.013 15.494 1.00 89.44 96 SER A N 1
ATOM 832 C CA . SER A 1 96 ? -6.154 2.410 16.896 1.00 89.44 96 SER A CA 1
ATOM 833 C C . SER A 1 96 ? -7.241 3.388 17.355 1.00 89.44 96 SER A C 1
ATOM 835 O O . SER A 1 96 ? -7.867 3.180 18.395 1.00 89.44 96 SER A O 1
ATOM 837 N N . ARG A 1 97 ? -7.525 4.423 16.552 1.00 90.38 97 ARG A N 1
ATOM 838 C CA . ARG A 1 97 ? -8.557 5.425 16.851 1.00 90.38 97 ARG A CA 1
ATOM 839 C C . ARG A 1 97 ? -9.939 4.785 16.967 1.00 90.38 97 ARG A C 1
ATOM 841 O O . ARG A 1 97 ? -10.624 4.988 17.968 1.00 90.38 97 ARG A O 1
ATOM 848 N N . LYS A 1 98 ? -10.336 3.982 15.975 1.00 87.50 98 LYS A N 1
ATOM 849 C CA . LYS A 1 98 ? -11.636 3.293 15.955 1.00 87.50 98 LYS A CA 1
ATOM 850 C C . LYS A 1 98 ? -11.800 2.362 17.143 1.00 87.50 98 LYS A C 1
ATOM 852 O O . LYS A 1 98 ? -12.880 2.299 17.718 1.00 87.50 98 LYS A O 1
ATOM 857 N N . LYS A 1 99 ? -10.728 1.691 17.557 1.00 83.69 99 LYS A N 1
ATOM 858 C CA . LYS A 1 99 ? -10.749 0.838 18.740 1.00 83.69 99 LYS A CA 1
ATOM 859 C C . LYS A 1 99 ? -11.008 1.609 20.037 1.00 83.69 99 LYS A C 1
ATOM 861 O O . LYS A 1 99 ? -11.739 1.115 20.888 1.00 83.69 99 LYS A O 1
ATOM 866 N N . ILE A 1 100 ? -10.414 2.792 20.195 1.00 85.44 100 ILE A N 1
ATOM 867 C CA . ILE A 1 100 ? -10.644 3.646 21.371 1.00 85.44 100 ILE A CA 1
ATOM 868 C C . ILE A 1 100 ? -12.072 4.203 21.349 1.00 85.44 100 ILE A C 1
ATOM 870 O O . ILE A 1 100 ? -12.744 4.204 22.373 1.00 85.44 100 ILE A O 1
ATOM 874 N N . MET A 1 101 ? -12.544 4.648 20.182 1.00 82.69 101 MET A N 1
ATOM 875 C CA . MET A 1 101 ? -13.837 5.324 20.057 1.00 82.69 101 MET A CA 1
ATOM 876 C C . MET A 1 101 ? -15.044 4.384 20.063 1.00 82.69 101 MET A C 1
ATOM 878 O O . MET A 1 101 ? -16.086 4.761 20.584 1.00 82.69 101 MET A O 1
ATOM 882 N N . MET A 1 102 ? -14.933 3.186 19.484 1.00 73.12 102 MET A N 1
ATOM 883 C CA . MET A 1 102 ? -16.059 2.246 19.379 1.00 73.12 102 MET A CA 1
ATOM 884 C C . MET A 1 102 ? -16.075 1.180 20.480 1.00 73.12 102 MET A C 1
ATOM 886 O O . MET A 1 102 ? -17.046 0.433 20.573 1.00 73.12 102 MET A O 1
ATOM 890 N N . GLY A 1 103 ? -15.035 1.108 21.321 1.00 59.75 103 GLY A N 1
ATOM 891 C CA . GLY A 1 103 ? -14.888 0.051 22.323 1.00 59.75 103 GLY A CA 1
ATOM 892 C C . GLY A 1 103 ? -14.837 -1.351 21.699 1.00 59.75 103 GLY A C 1
ATOM 893 O O . GLY A 1 103 ? -15.035 -1.548 20.500 1.00 59.75 103 GLY A O 1
ATOM 894 N N . SER A 1 104 ? -14.538 -2.372 22.500 1.00 55.06 104 SER A N 1
ATOM 895 C CA . SER A 1 104 ? -14.756 -3.751 22.057 1.00 55.06 104 SER A CA 1
ATOM 896 C C . SER A 1 104 ? -16.266 -3.950 21.902 1.00 55.06 104 SER A C 1
ATOM 898 O O . SER A 1 104 ? -16.973 -3.951 22.905 1.00 55.06 104 SER A O 1
ATOM 900 N N . GLN A 1 105 ? -16.773 -4.113 20.678 1.00 53.41 105 GLN A N 1
ATOM 901 C CA . GLN A 1 105 ? -18.124 -4.634 20.435 1.00 53.41 105 GLN A CA 1
ATOM 902 C C . GLN A 1 105 ? -18.175 -6.120 20.824 1.00 53.41 105 GLN A C 1
ATOM 904 O O . GLN A 1 105 ? -18.339 -6.988 19.984 1.00 53.41 105 GLN A O 1
ATOM 909 N N . ASP A 1 106 ? -18.000 -6.404 22.107 1.00 49.34 106 ASP A N 1
ATOM 910 C CA . ASP A 1 106 ? -18.299 -7.682 22.731 1.00 49.34 106 ASP A CA 1
ATOM 911 C C . ASP A 1 106 ? -18.937 -7.344 24.087 1.00 49.34 106 ASP A C 1
ATOM 913 O O . ASP A 1 106 ? -18.281 -6.783 24.963 1.00 49.34 106 ASP A O 1
ATOM 917 N N . SER A 1 107 ? -20.225 -7.683 24.228 1.00 41.03 107 SER A N 1
ATOM 918 C CA . SER A 1 107 ? -21.140 -7.503 25.378 1.00 41.03 107 SER A CA 1
ATOM 919 C C . SER A 1 107 ? -22.059 -6.265 25.388 1.00 41.03 107 SER A C 1
ATOM 921 O O . SER A 1 107 ? -21.973 -5.365 26.219 1.00 41.03 107 SER A O 1
ATOM 923 N N . VAL A 1 108 ? -23.108 -6.324 24.559 1.00 47.44 108 VAL A N 1
ATOM 924 C CA . VAL A 1 108 ? -24.442 -5.904 25.021 1.00 47.44 108 VAL A CA 1
ATOM 925 C C . VAL A 1 108 ? -24.922 -6.962 26.021 1.00 47.44 108 VAL A C 1
ATOM 927 O O . VAL A 1 108 ? -25.651 -7.884 25.678 1.00 47.44 108 VAL A O 1
ATOM 930 N N . THR A 1 109 ? -24.483 -6.856 27.271 1.00 44.56 109 THR A N 1
ATOM 931 C CA . THR A 1 109 ? -25.187 -7.456 28.411 1.00 44.56 109 THR A CA 1
ATOM 932 C C . THR A 1 109 ? -25.321 -6.387 29.476 1.00 44.56 109 THR A C 1
ATOM 934 O O . THR A 1 109 ? -24.443 -6.181 30.307 1.00 44.56 109 THR A O 1
ATOM 937 N N . ASN A 1 110 ? -26.435 -5.671 29.361 1.00 51.78 110 ASN A N 1
ATOM 938 C CA . ASN A 1 110 ? -27.176 -5.001 30.421 1.00 51.78 110 ASN A CA 1
ATOM 939 C C . ASN A 1 110 ? -26.700 -5.334 31.854 1.00 51.78 110 ASN A C 1
ATOM 941 O O . ASN A 1 110 ? -26.902 -6.464 32.305 1.00 51.78 110 ASN A O 1
ATOM 945 N N . PRO A 1 111 ? -26.237 -4.350 32.640 1.00 41.78 111 PRO A N 1
ATOM 946 C CA . PRO A 1 111 ? -26.536 -4.312 34.051 1.00 41.78 111 PRO A CA 1
ATOM 947 C C . PRO A 1 111 ? -27.644 -3.282 34.253 1.00 41.78 111 PRO A C 1
ATOM 949 O O . PRO A 1 111 ? -27.461 -2.078 34.088 1.00 41.78 111 PRO A O 1
ATOM 952 N N . LYS A 1 112 ? -28.812 -3.841 34.564 1.00 42.84 112 LYS A N 1
ATOM 953 C CA . LYS A 1 112 ? -30.027 -3.223 35.084 1.00 42.84 112 LYS A CA 1
ATOM 954 C C . LYS A 1 112 ? -29.836 -1.774 35.530 1.00 42.84 112 LYS A C 1
ATOM 956 O O . LYS A 1 112 ? -29.123 -1.492 36.488 1.00 42.84 112 LYS A O 1
ATOM 961 N N . SER A 1 113 ? -30.595 -0.906 34.866 1.00 52.44 113 SER A N 1
ATOM 962 C CA . SER A 1 113 ? -31.219 0.278 35.448 1.00 52.44 113 SER A CA 1
ATOM 963 C C . SER A 1 113 ? -31.493 0.061 36.943 1.00 52.44 113 SER A C 1
ATOM 965 O O . SER A 1 113 ? -32.442 -0.631 37.314 1.00 52.44 113 SER A O 1
ATOM 967 N N . SER A 1 114 ? -30.635 0.598 37.811 1.00 47.69 114 SER A N 1
ATOM 968 C CA . SER A 1 114 ? -30.868 0.606 39.256 1.00 47.69 114 SER A CA 1
ATOM 969 C C . SER A 1 114 ? -31.777 1.782 39.588 1.00 47.69 114 SER A C 1
ATOM 971 O O . SER A 1 114 ? -31.359 2.783 40.162 1.00 47.69 114 SER A O 1
ATOM 973 N N . ALA A 1 115 ? -33.039 1.652 39.189 1.00 49.66 115 ALA A N 1
ATOM 974 C CA . ALA A 1 115 ? -34.137 2.387 39.785 1.00 49.66 115 ALA A CA 1
ATOM 975 C C . ALA A 1 115 ? -34.552 1.633 41.056 1.00 49.66 115 ALA A C 1
ATOM 977 O O . ALA A 1 115 ? -35.246 0.621 40.981 1.00 49.66 115 ALA A O 1
ATOM 978 N N . LEU A 1 116 ? -34.128 2.102 42.230 1.00 45.59 116 LEU A N 1
ATOM 979 C CA . LEU A 1 116 ? -34.807 1.729 43.469 1.00 45.59 116 LEU A CA 1
ATOM 980 C C . LEU A 1 116 ? -35.887 2.771 43.732 1.00 45.59 116 LEU A C 1
ATOM 982 O O . LEU A 1 116 ? -35.626 3.897 44.150 1.00 45.59 116 LEU A O 1
ATOM 986 N N . ALA A 1 117 ? 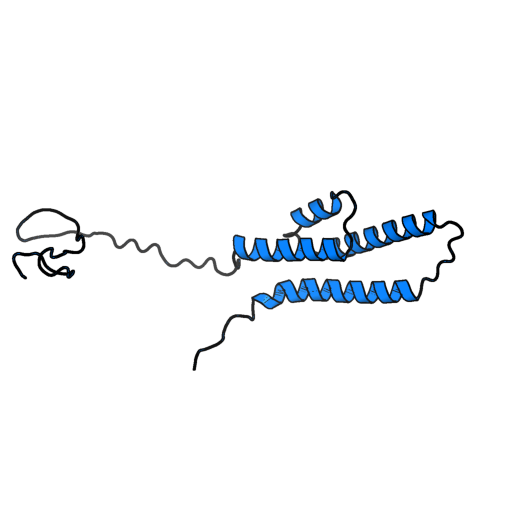-37.104 2.364 43.384 1.00 41.00 117 ALA A N 1
ATOM 987 C CA . ALA A 1 117 ? -38.337 3.078 43.627 1.00 41.00 117 ALA A CA 1
ATOM 988 C C . ALA A 1 117 ? -38.498 3.391 45.120 1.00 41.00 117 ALA A C 1
ATOM 990 O O . ALA A 1 117 ? -38.431 2.508 45.975 1.00 41.00 117 ALA A O 1
ATOM 991 N N . VAL A 1 118 ? -38.770 4.661 45.411 1.00 47.03 118 VAL A N 1
ATOM 992 C CA . VAL A 1 118 ? -39.333 5.106 46.683 1.00 47.03 118 VAL A CA 1
ATOM 993 C C . VAL A 1 118 ? -40.719 4.473 46.822 1.00 47.03 118 VAL A C 1
ATOM 995 O O . VAL A 1 118 ? -41.636 4.806 46.074 1.00 47.03 118 VAL A O 1
ATOM 998 N N . ARG A 1 119 ? -40.886 3.569 47.789 1.00 41.09 119 ARG A N 1
ATOM 999 C CA . ARG A 1 119 ? -42.195 3.294 48.394 1.00 41.09 119 ARG A CA 1
ATOM 1000 C C . ARG A 1 119 ? -42.183 3.905 49.786 1.00 41.09 119 ARG A C 1
ATOM 1002 O O . ARG A 1 119 ? -41.385 3.512 50.629 1.00 41.09 119 ARG A O 1
ATOM 1009 N N . GLY A 1 120 ? -43.013 4.925 49.967 1.00 33.56 120 GLY A N 1
ATOM 1010 C CA . GLY A 1 120 ? -43.147 5.663 51.215 1.00 33.56 120 GLY A CA 1
ATOM 1011 C C . GLY A 1 120 ? -44.192 5.072 52.166 1.00 33.56 120 GLY A C 1
ATOM 1012 O O . GLY A 1 120 ? -45.225 4.604 51.699 1.00 33.56 120 GLY A O 1
ATOM 1013 N N . ASN A 1 121 ? -43.863 5.205 53.464 1.00 39.31 121 ASN A N 1
ATOM 1014 C CA . ASN A 1 121 ? -44.666 5.525 54.670 1.00 39.31 121 ASN A CA 1
ATOM 1015 C C . ASN A 1 121 ? -45.874 4.640 55.071 1.00 39.31 121 ASN A C 1
ATOM 1017 O O . ASN A 1 121 ? -46.409 3.956 54.204 1.00 39.31 121 ASN A O 1
ATOM 1021 N N . PRO A 1 122 ? -46.350 4.643 56.351 1.00 45.44 122 PRO A N 1
ATOM 1022 C CA . PRO A 1 122 ? -46.317 5.709 57.389 1.00 45.44 122 PRO A CA 1
ATOM 1023 C C . PRO A 1 122 ? -45.771 5.232 58.767 1.00 45.44 122 PRO A C 1
ATOM 1025 O O . PRO A 1 122 ? -45.517 4.050 58.926 1.00 45.44 122 PRO A O 1
ATOM 1028 N N . SER A 1 123 ? -45.508 5.984 59.844 1.00 36.84 123 SER A N 1
ATOM 1029 C CA . SER A 1 123 ? -45.622 7.376 60.305 1.00 36.84 123 SER A CA 1
ATOM 1030 C C . SER A 1 123 ? -44.796 7.444 61.608 1.00 36.84 123 SER A C 1
ATOM 1032 O O . SER A 1 123 ? -44.956 6.557 62.442 1.00 36.84 123 SER A O 1
ATOM 1034 N N . ASN A 1 124 ? -43.955 8.459 61.828 1.00 36.03 124 ASN A N 1
ATOM 1035 C CA . ASN A 1 124 ? -44.137 9.376 62.963 1.00 36.03 124 ASN A CA 1
ATOM 1036 C C . ASN A 1 124 ? -43.060 10.466 63.012 1.00 36.03 124 ASN A C 1
ATOM 1038 O O . ASN A 1 124 ? -41.878 10.206 63.196 1.00 36.03 124 ASN A O 1
ATOM 1042 N N . ASN A 1 125 ? -43.591 11.682 62.912 1.00 39.62 125 ASN A N 1
ATOM 1043 C CA . ASN A 1 125 ? -43.160 12.948 63.482 1.00 39.62 125 ASN A CA 1
ATOM 1044 C C . ASN A 1 125 ? -41.798 13.547 63.104 1.00 39.62 125 ASN A C 1
ATO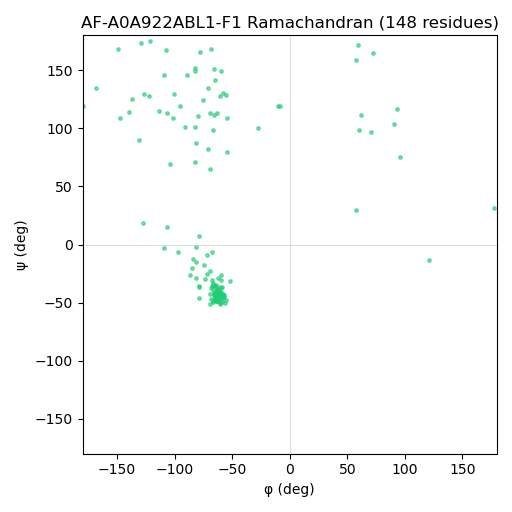M 1046 O O . ASN A 1 125 ? -40.740 13.180 63.599 1.00 39.62 125 ASN A O 1
ATOM 1050 N N . ASN A 1 126 ? -41.978 14.647 62.372 1.00 39.09 126 ASN A N 1
ATOM 1051 C CA . ASN A 1 126 ? -41.359 15.950 62.563 1.00 39.09 126 ASN A CA 1
ATOM 1052 C C . ASN A 1 126 ? -40.061 16.275 61.812 1.00 39.09 126 ASN A C 1
ATOM 1054 O O . ASN A 1 126 ? -38.982 15.755 62.056 1.00 39.09 126 ASN A O 1
ATOM 1058 N N . ASP A 1 127 ? -40.260 17.287 60.964 1.00 39.22 127 ASP A N 1
ATOM 1059 C CA . ASP A 1 127 ? -39.380 18.413 60.693 1.00 39.22 127 ASP A CA 1
ATOM 1060 C C . ASP A 1 127 ? -38.330 18.333 59.569 1.00 39.22 127 ASP A C 1
ATOM 1062 O O . ASP A 1 127 ? -37.239 17.793 59.674 1.00 39.22 127 ASP A O 1
ATOM 1066 N N . HIS A 1 128 ? -38.705 19.020 58.481 1.00 43.28 128 HIS A N 1
ATOM 1067 C CA . HIS A 1 128 ? -37.930 20.066 57.810 1.00 43.28 128 HIS A CA 1
ATOM 1068 C C . HIS A 1 128 ? -36.535 19.736 57.224 1.00 43.28 128 HIS A C 1
ATOM 1070 O O . HIS A 1 128 ? -35.500 19.994 57.823 1.00 43.28 128 HIS A O 1
ATOM 1076 N N . LYS A 1 129 ? -36.555 19.499 55.897 1.00 51.22 129 LYS A N 1
ATOM 1077 C CA . LYS A 1 129 ? -35.663 20.118 54.878 1.00 51.22 129 LYS A CA 1
ATOM 1078 C C . LYS A 1 129 ? -34.170 19.676 54.823 1.00 51.22 129 LYS A C 1
ATOM 1080 O O . LYS A 1 129 ? -33.712 18.901 55.648 1.00 51.22 129 LYS A O 1
ATOM 1085 N N . PRO A 1 130 ? -33.436 19.981 53.723 1.00 46.47 130 PRO A N 1
ATOM 1086 C CA . PRO A 1 130 ? -32.728 18.945 52.975 1.00 46.47 130 PRO A CA 1
ATOM 1087 C C . PRO A 1 130 ? -31.204 19.158 52.869 1.00 46.47 130 PRO A C 1
ATOM 1089 O O . PRO A 1 130 ? -30.674 20.219 53.173 1.00 46.47 130 PRO A O 1
ATOM 1092 N N . LYS A 1 131 ? -30.542 18.156 52.271 1.00 43.28 131 LYS A N 1
ATOM 1093 C CA . LYS A 1 131 ? -29.179 18.167 51.702 1.00 43.28 131 LYS A CA 1
ATOM 1094 C C . LYS A 1 131 ? -28.036 18.242 52.724 1.00 43.28 131 LYS A C 1
ATOM 1096 O O . LYS A 1 131 ? -27.564 19.308 53.094 1.00 43.28 131 LYS A O 1
ATOM 1101 N N . LYS A 1 132 ? -27.500 17.052 53.038 1.00 51.22 132 LYS A N 1
ATOM 1102 C CA . LYS A 1 132 ? -26.143 16.811 53.562 1.00 51.22 132 LYS A CA 1
ATOM 1103 C C . LYS A 1 132 ? -25.085 17.441 52.636 1.00 51.22 132 LYS A C 1
ATOM 1105 O O . LYS A 1 132 ? -24.465 16.759 51.823 1.00 51.22 132 LYS A O 1
ATOM 1110 N N . GLY A 1 133 ? -24.890 18.750 52.759 1.00 54.25 133 GLY A N 1
ATOM 1111 C CA . GLY A 1 133 ? -23.593 19.380 52.554 1.00 54.25 133 GLY A CA 1
ATOM 1112 C C . GLY A 1 133 ? -22.704 18.983 53.728 1.00 54.25 133 GLY A C 1
ATOM 1113 O O . GLY A 1 133 ? -23.159 18.938 54.868 1.00 54.25 133 GLY A O 1
ATOM 1114 N N . ARG A 1 134 ? -21.469 18.588 53.436 1.00 60.88 134 ARG A N 1
ATOM 1115 C CA . ARG A 1 134 ? -20.477 18.121 54.410 1.00 60.88 134 ARG A CA 1
ATOM 1116 C C . ARG A 1 134 ? -20.324 19.198 55.499 1.00 60.88 134 ARG A C 1
ATOM 1118 O O . ARG A 1 134 ? -19.825 20.274 55.194 1.00 60.88 134 ARG A O 1
ATOM 1125 N N . LEU A 1 135 ? -20.816 18.938 56.715 1.00 69.94 135 LEU A N 1
ATOM 1126 C CA . LEU A 1 135 ? -20.733 19.892 57.828 1.00 69.94 135 LEU A CA 1
ATOM 1127 C C . LEU A 1 135 ? -19.254 20.232 58.068 1.00 69.94 135 LEU A C 1
ATOM 1129 O O . LEU A 1 135 ? -18.421 19.324 58.102 1.00 69.94 135 LEU A O 1
ATOM 1133 N N . TRP A 1 136 ? -18.927 21.519 58.151 1.00 71.00 136 TRP A N 1
ATOM 1134 C CA . TRP A 1 136 ? -17.567 22.044 58.282 1.00 71.00 136 TRP A CA 1
ATOM 1135 C C . TRP A 1 136 ? -17.523 22.975 59.491 1.00 71.00 136 TRP A C 1
ATOM 1137 O O . TRP A 1 136 ? -18.379 23.850 59.617 1.00 71.00 136 TRP A O 1
ATOM 1147 N N . CYS A 1 137 ? -16.552 22.780 60.383 1.00 8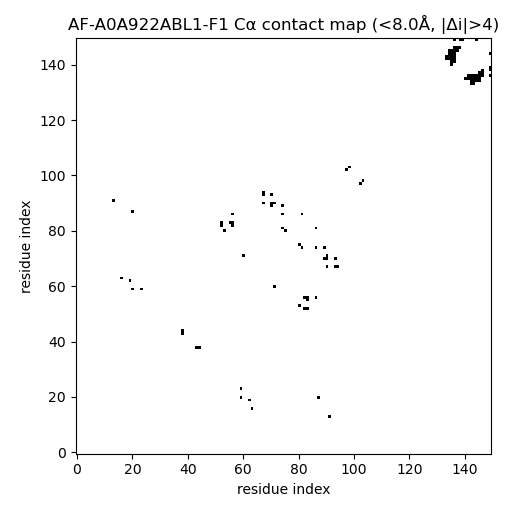2.12 137 CYS A N 1
ATOM 1148 C CA . CYS A 1 137 ? -16.406 23.610 61.572 1.00 82.12 137 CYS A CA 1
ATOM 1149 C C . CYS A 1 137 ? -15.392 24.732 61.327 1.00 82.12 137 CYS A C 1
ATOM 1151 O O . CYS A 1 137 ? -14.209 24.471 61.109 1.00 82.12 137 CYS A O 1
ATOM 1153 N N . ASP A 1 138 ? -15.830 25.988 61.430 1.00 73.44 138 ASP A N 1
ATOM 1154 C CA . ASP A 1 138 ? -14.958 27.156 61.236 1.00 73.44 138 ASP A CA 1
ATOM 1155 C C . ASP A 1 138 ? -13.994 27.409 62.410 1.00 73.44 138 ASP A C 1
ATOM 1157 O O . ASP A 1 138 ? -12.996 28.108 62.243 1.00 73.44 138 ASP A O 1
ATOM 1161 N N . HIS A 1 139 ? -14.256 26.826 63.587 1.00 78.12 139 HIS A N 1
ATOM 1162 C CA . HIS A 1 139 ? -13.427 27.005 64.784 1.00 78.12 139 HIS A CA 1
ATOM 1163 C C . HIS A 1 139 ? -12.156 26.137 64.758 1.00 78.12 139 HIS A C 1
ATOM 1165 O O . HIS A 1 139 ? -11.063 26.638 65.006 1.00 78.12 139 HIS A O 1
ATOM 1171 N N . CYS A 1 140 ? -12.279 24.851 64.406 1.00 83.75 140 CYS A N 1
ATOM 1172 C CA . CYS A 1 140 ? -11.163 23.894 64.358 1.00 83.75 140 CYS A CA 1
ATOM 1173 C C . CYS A 1 140 ? -10.754 23.479 62.931 1.00 83.75 140 CYS A C 1
ATOM 1175 O O . CYS A 1 140 ? -9.791 22.736 62.761 1.00 83.75 140 CYS A O 1
ATOM 1177 N N . ARG A 1 141 ? -11.466 23.961 61.900 1.00 76.19 141 ARG A N 1
ATOM 1178 C CA . ARG A 1 141 ? -11.228 23.680 60.469 1.00 76.19 141 ARG A CA 1
ATOM 1179 C C . ARG A 1 141 ? -11.256 22.189 60.096 1.00 76.19 141 ARG A C 1
ATOM 1181 O O . ARG A 1 141 ? -10.604 21.781 59.135 1.00 76.19 141 ARG A O 1
ATOM 1188 N N . HIS A 1 142 ? -12.039 21.383 60.819 1.00 70.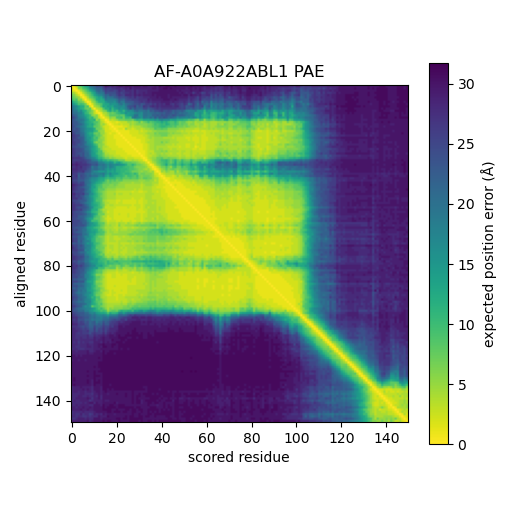50 142 HIS A N 1
ATOM 1189 C CA . HIS A 1 142 ? -12.272 19.968 60.512 1.00 70.50 142 HIS A CA 1
ATOM 1190 C C . HIS A 1 142 ? -13.702 19.701 59.997 1.00 70.50 142 HIS A C 1
ATOM 1192 O O . HIS A 1 142 ? -14.654 20.351 60.438 1.00 70.50 142 HIS A O 1
ATOM 1198 N N . PRO A 1 143 ? -13.886 18.730 59.077 1.00 77.56 143 PRO A N 1
ATOM 1199 C CA . PRO A 1 143 ? -15.205 18.320 58.606 1.00 77.56 143 PRO A CA 1
ATOM 1200 C C . PRO A 1 143 ? -15.878 17.328 59.571 1.00 77.56 143 PRO A C 1
ATOM 1202 O O . PRO A 1 143 ? -15.214 16.500 60.187 1.00 77.56 143 PRO A O 1
ATOM 1205 N N . GLY A 1 144 ? -17.210 17.350 59.635 1.00 76.94 144 GLY A N 1
ATOM 1206 C CA . GLY A 1 144 ? -18.038 16.357 60.332 1.00 76.94 144 GLY A CA 1
ATOM 1207 C C . GLY A 1 144 ? -18.939 16.911 61.438 1.00 76.94 144 GLY A C 1
ATOM 1208 O O . GLY A 1 144 ? -19.858 16.208 61.844 1.00 76.94 144 GLY A O 1
ATOM 1209 N N . HIS A 1 145 ? -18.729 18.152 61.882 1.00 80.50 145 HIS A N 1
ATOM 1210 C CA . HIS A 1 145 ? -19.512 18.808 62.937 1.00 80.50 145 HIS A CA 1
ATOM 1211 C C . HIS A 1 145 ? -19.580 20.333 62.713 1.00 80.50 145 HIS A C 1
ATOM 1213 O O . HIS A 1 145 ? -18.873 20.862 61.852 1.00 80.50 145 HIS A O 1
ATOM 1219 N N . THR A 1 146 ? -20.447 21.033 63.452 1.00 78.44 146 THR A N 1
ATOM 1220 C CA . THR A 1 146 ? -20.552 22.508 63.467 1.00 78.44 146 THR A CA 1
ATOM 1221 C C . THR A 1 146 ? -19.997 23.075 64.774 1.00 78.44 146 THR A C 1
ATOM 1223 O O . THR A 1 146 ? -19.783 22.334 65.733 1.00 78.44 146 THR A O 1
ATOM 1226 N N . LYS A 1 147 ? -19.779 24.397 64.831 1.00 71.44 147 LYS A N 1
ATOM 1227 C CA . LYS A 1 147 ? -19.181 25.097 65.984 1.00 71.44 147 LYS A CA 1
ATOM 1228 C C . LYS A 1 147 ? -19.859 24.785 67.327 1.00 71.44 147 LYS A C 1
ATOM 1230 O O . LYS A 1 147 ? -19.175 24.745 68.340 1.00 71.44 147 LYS A O 1
ATOM 1235 N N . ASP A 1 148 ? -21.160 24.508 67.323 1.00 65.88 148 ASP A N 1
ATOM 1236 C CA . ASP A 1 148 ? -21.946 24.231 68.536 1.00 65.88 148 ASP A CA 1
ATOM 1237 C C . ASP A 1 148 ? -21.632 22.862 69.175 1.00 65.88 148 ASP A C 1
ATOM 1239 O O . ASP A 1 148 ? -22.080 22.572 70.279 1.00 65.88 148 ASP A O 1
ATOM 1243 N N . THR A 1 149 ? -20.858 22.020 68.483 1.00 62.84 149 THR A N 1
ATOM 1244 C CA . THR A 1 149 ? -20.452 20.662 68.905 1.00 62.84 149 THR A CA 1
ATOM 1245 C C . THR A 1 149 ? -18.931 20.451 68.834 1.00 62.84 149 THR A C 1
ATOM 1247 O O . THR A 1 149 ? -18.475 19.311 68.756 1.00 62.84 149 THR A O 1
ATOM 1250 N N . CYS A 1 150 ? -18.165 21.548 68.788 1.00 71.38 150 CYS A N 1
ATOM 1251 C CA . CYS A 1 150 ? -16.700 21.557 68.718 1.00 71.38 150 CYS A CA 1
ATOM 1252 C C . CYS A 1 150 ? -16.043 21.292 70.079 1.00 71.38 150 CYS A C 1
ATOM 1254 O O . CYS A 1 150 ? -16.603 21.740 71.103 1.00 71.38 150 CYS A O 1
#

Solvent-accessible surface area (backbone atoms only — not comparable to full-atom values): 9819 Å² total; per-residue (Å²): 140,80,84,90,81,77,74,71,72,68,42,60,65,56,46,52,55,52,48,52,49,52,54,52,50,51,52,51,54,54,53,57,72,73,55,83,73,90,63,94,46,72,68,57,51,52,52,50,50,54,53,51,49,51,51,51,40,50,60,55,56,70,72,51,63,78,95,45,48,72,59,46,52,50,57,74,67,43,81,74,76,70,52,63,65,54,51,50,50,53,48,53,51,48,55,53,50,51,48,71,74,64,48,78,92,73,77,97,67,85,79,72,83,84,76,80,77,88,79,80,85,88,86,85,84,88,83,84,87,82,78,93,65,84,44,58,15,86,83,81,72,46,76,76,41,44,67,96,74,108

Organism: Carya illinoinensis (NCBI:txid32201)

Mean predicted aligned error: 17.96 Å

pLDDT: mean 73.0, std 20.0, range [33.56, 94.06]